Protein 5ZEY (pdb70)

Organism: Mycolicibacterium smegmatis (strain ATCC 700084 / mc(2)155) (NCBI:txid246196)

Structure (mmCIF, N/CA/C/O backbone):
data_5ZEY
#
_entry.id   5ZEY
#
loop_
_entity.id
_entity.type
_entity.pdbx_description
1 polymer tmRNA
2 polymer A-tRNAfMet
3 polymer 'SsrA-binding protein'
#
loop_
_atom_site.group_PDB
_atom_site.id
_atom_site.type_symbol
_atom_site.label_atom_id
_atom_site.label_alt_id
_atom_site.label_comp_id
_atom_site.label_asym_id
_atom_site.label_entity_id
_atom_site.label_seq_id
_atom_site.pdbx_PDB_ins_code
_atom_site.Cartn_x
_atom_site.Cartn_y
_atom_site.Cartn_z
_atom_site.occupancy
_atom_site.B_iso_or_equiv
_atom_site.auth_seq_id
_atom_site.auth_comp_id
_atom_site.auth_asym_id
_atom_site.auth_atom_id
_atom_site.pdbx_PDB_model_num
ATOM 9533 N N . MET C 3 1 ? 169.410 183.418 226.893 1.00 16.15 1 MET C N 1
ATOM 9534 C CA . MET C 3 1 ? 168.372 183.349 225.872 1.00 16.15 1 MET C CA 1
ATOM 9535 C C . MET C 3 1 ? 168.912 183.771 224.511 1.00 16.15 1 MET C C 1
ATOM 9536 O O . MET C 3 1 ? 168.780 184.927 224.113 1.00 16.15 1 MET C O 1
ATOM 9541 N N . THR C 3 2 ? 169.519 182.824 223.796 1.00 14.34 2 THR C N 1
ATOM 9542 C CA . THR C 3 2 ? 170.097 183.108 222.476 1.00 14.34 2 THR C CA 1
ATOM 9543 C C . THR C 3 2 ? 169.045 182.919 221.386 1.00 14.34 2 THR C C 1
ATOM 9544 O O . THR C 3 2 ? 168.596 183.889 220.767 1.00 14.34 2 THR C O 1
ATOM 9548 N N . LYS C 3 3 ? 168.647 181.670 221.143 1.00 12.72 3 LYS C N 1
ATOM 9549 C CA . LYS C 3 3 ? 167.644 181.375 220.116 1.00 12.72 3 LYS C CA 1
ATOM 9550 C C . LYS C 3 3 ? 166.988 180.041 220.491 1.00 12.72 3 LYS C C 1
ATOM 9551 O O . LYS C 3 3 ? 167.421 178.981 220.037 1.00 12.72 3 LYS C O 1
ATOM 9557 N N . LYS C 3 4 ? 165.948 180.121 221.325 1.00 11.07 4 LYS C N 1
ATOM 9558 C CA . LYS C 3 4 ? 165.198 178.959 221.793 1.00 11.07 4 LYS C CA 1
ATOM 9559 C C . LYS C 3 4 ? 166.114 177.961 222.493 1.00 11.07 4 LYS C C 1
ATOM 9560 O O . LYS C 3 4 ? 166.669 177.061 221.852 1.00 11.07 4 LYS C O 1
ATOM 9566 N N . SER C 3 5 ? 166.272 178.119 223.809 1.00 9.30 5 SER C N 1
ATOM 9567 C CA . SER C 3 5 ? 167.119 177.257 224.628 1.00 9.30 5 SER C CA 1
ATOM 9568 C C . SER C 3 5 ? 168.540 177.194 224.081 1.00 9.30 5 SER C C 1
ATOM 9569 O O . SER C 3 5 ? 169.388 178.017 224.441 1.00 9.30 5 SER C O 1
ATOM 9572 N N . ALA C 3 6 ? 168.809 176.219 223.210 1.00 8.09 6 ALA C N 1
ATOM 9573 C CA . ALA C 3 6 ? 170.136 176.064 222.610 1.00 8.09 6 ALA C CA 1
ATOM 9574 C C . ALA C 3 6 ? 169.947 175.410 221.240 1.00 8.09 6 ALA C C 1
ATOM 9575 O O . ALA C 3 6 ? 169.900 174.183 221.126 1.00 8.09 6 ALA C O 1
ATOM 9577 N N . SER C 3 7 ? 169.841 176.246 220.208 1.00 6.17 7 SER C N 1
ATOM 9578 C CA . SER C 3 7 ? 169.657 175.760 218.843 1.00 6.17 7 SER C CA 1
ATOM 9579 C C . SER C 3 7 ? 170.495 176.487 217.800 1.00 6.17 7 SER C C 1
ATOM 9580 O O . SER C 3 7 ? 170.956 175.837 216.855 1.00 6.17 7 SER C O 1
ATOM 9583 N N . SER C 3 8 ? 170.715 177.794 217.923 1.00 5.71 8 SER C N 1
ATOM 9584 C CA . SER C 3 8 ? 171.515 178.537 216.961 1.00 5.71 8 SER C CA 1
ATOM 9585 C C . SER C 3 8 ? 172.267 179.638 217.699 1.00 5.71 8 SER C C 1
ATOM 9586 O O . SER C 3 8 ? 172.148 179.791 218.918 1.00 5.71 8 SER C O 1
ATOM 9589 N N . ASN C 3 9 ? 173.051 180.407 216.946 1.00 5.40 9 ASN C N 1
ATOM 9590 C CA . ASN C 3 9 ? 173.844 181.508 217.485 1.00 5.40 9 ASN C CA 1
ATOM 9591 C C . ASN C 3 9 ? 173.306 182.811 216.910 1.00 5.40 9 ASN C C 1
ATOM 9592 O O . ASN C 3 9 ? 173.365 183.030 215.695 1.00 5.40 9 ASN C O 1
ATOM 9597 N N . ASN C 3 10 ? 172.781 183.675 217.782 1.00 5.04 10 ASN C N 1
ATOM 9598 C CA . ASN C 3 10 ? 172.221 184.954 217.345 1.00 5.04 10 ASN C CA 1
ATOM 9599 C C . ASN C 3 10 ? 172.264 185.904 218.542 1.00 5.04 10 ASN C C 1
ATOM 9600 O O . ASN C 3 10 ? 171.371 185.870 219.392 1.00 5.04 10 ASN C O 1
ATOM 9605 N N . LYS C 3 11 ? 173.299 186.742 218.593 1.00 4.36 11 LYS C N 1
ATOM 9606 C CA . LYS C 3 11 ? 173.465 187.685 219.691 1.00 4.36 11 LYS C CA 1
ATOM 9607 C C . LYS C 3 11 ? 174.291 188.886 219.244 1.00 4.36 11 LYS C C 1
ATOM 9608 O O . LYS C 3 11 ? 174.279 189.937 219.894 1.00 4.36 11 LYS C O 1
ATOM 9614 N N . VAL C 3 12 ? 175.005 188.740 218.129 1.00 4.04 12 VAL C N 1
ATOM 9615 C CA . VAL C 3 12 ? 175.845 189.806 217.593 1.00 4.04 12 VAL C CA 1
ATOM 9616 C C . VAL C 3 12 ? 174.951 190.928 217.076 1.00 4.04 12 VAL C C 1
ATOM 9617 O O . VAL C 3 12 ? 173.746 190.731 216.884 1.00 4.04 12 VAL C O 1
ATOM 9621 N N . VAL C 3 13 ? 175.540 192.108 216.862 1.00 3.16 13 VAL C N 1
ATOM 9622 C CA . VAL C 3 13 ? 174.852 193.307 216.383 1.00 3.16 13 VAL C CA 1
ATOM 9623 C C . VAL C 3 13 ? 173.870 193.800 217.438 1.00 3.16 13 VAL C C 1
ATOM 9624 O O . VAL C 3 13 ? 172.868 193.139 217.735 1.00 3.16 13 VAL C O 1
ATOM 9628 N N . ALA C 3 14 ? 174.147 194.973 218.003 1.00 3.51 14 ALA C N 1
ATOM 9629 C CA . ALA C 3 14 ? 173.313 195.521 219.060 1.00 3.51 14 ALA C CA 1
ATOM 9630 C C . ALA C 3 14 ? 171.973 195.998 218.501 1.00 3.51 14 ALA C C 1
ATOM 9631 O O . ALA C 3 14 ? 171.727 195.992 217.291 1.00 3.51 14 ALA C O 1
ATOM 9633 N N . THR C 3 15 ? 171.099 196.421 219.411 1.00 3.67 15 THR C N 1
ATOM 9634 C CA . THR C 3 15 ? 169.756 196.876 219.077 1.00 3.67 15 THR C CA 1
ATOM 9635 C C . THR C 3 15 ? 169.704 198.396 219.126 1.00 3.67 15 THR C C 1
ATOM 9636 O O . THR C 3 15 ? 170.201 199.008 220.078 1.00 3.67 15 THR C O 1
ATOM 9640 N N . ASN C 3 16 ? 169.106 199.000 218.100 1.00 3.59 16 ASN C N 1
ATOM 9641 C CA . ASN C 3 16 ? 168.950 200.448 218.066 1.00 3.59 16 ASN C CA 1
ATOM 9642 C C . ASN C 3 16 ? 167.983 200.894 219.154 1.00 3.59 16 ASN C C 1
ATOM 9643 O O . ASN C 3 16 ? 166.827 200.460 219.188 1.00 3.59 16 ASN C O 1
ATOM 9648 N N . ARG C 3 17 ? 168.458 201.764 220.045 1.00 3.98 17 ARG C N 1
ATOM 9649 C CA . ARG C 3 17 ? 167.654 202.236 221.165 1.00 3.98 17 ARG C CA 1
ATOM 9650 C C . ARG C 3 17 ? 166.690 203.352 220.783 1.00 3.98 17 ARG C C 1
ATOM 9651 O O . ARG C 3 17 ? 166.006 203.881 221.666 1.00 3.98 17 ARG C O 1
ATOM 9659 N N . LYS C 3 18 ? 166.614 203.722 219.503 1.00 3.59 18 LYS C N 1
ATOM 9660 C CA . LYS C 3 18 ? 165.710 204.796 219.104 1.00 3.59 18 LYS C CA 1
ATOM 9661 C C . LYS C 3 18 ? 164.254 204.350 219.139 1.00 3.59 18 LYS C C 1
ATOM 9662 O O . LYS C 3 18 ? 163.367 205.159 219.435 1.00 3.59 18 LYS C O 1
ATOM 9668 N N . ALA C 3 19 ? 163.987 203.075 218.850 1.00 3.21 19 ALA C N 1
ATOM 9669 C CA . ALA C 3 19 ? 162.615 202.583 218.856 1.00 3.21 19 ALA C CA 1
ATOM 9670 C C . ALA C 3 19 ? 162.079 202.385 220.269 1.00 3.21 19 ALA C C 1
ATOM 9671 O O . ALA C 3 19 ? 160.870 202.520 220.491 1.00 3.21 19 ALA C O 1
ATOM 9673 N N . ARG C 3 20 ? 162.947 202.067 221.226 1.00 3.69 20 ARG C N 1
ATOM 9674 C CA . ARG C 3 20 ? 162.534 201.841 222.606 1.00 3.69 20 ARG C CA 1
ATOM 9675 C C . ARG C 3 20 ? 162.478 203.123 223.427 1.00 3.69 20 ARG C C 1
ATOM 9676 O O . ARG C 3 20 ? 162.272 203.052 224.644 1.00 3.69 20 ARG C O 1
ATOM 9684 N N . HIS C 3 21 ? 162.653 204.284 222.800 1.00 4.29 21 HIS C N 1
ATOM 9685 C CA . HIS C 3 21 ? 162.618 205.559 223.501 1.00 4.29 21 HIS C CA 1
ATOM 9686 C C . HIS C 3 21 ? 161.493 206.478 223.053 1.00 4.29 21 HIS C C 1
ATOM 9687 O O . HIS C 3 21 ? 160.988 207.250 223.871 1.00 4.29 21 HIS C O 1
ATOM 9694 N N . ASN C 3 22 ? 161.110 206.396 221.783 1.00 4.04 22 ASN C N 1
ATOM 9695 C CA . ASN C 3 22 ? 160.041 207.232 221.250 1.00 4.04 22 ASN C CA 1
ATOM 9696 C C . ASN C 3 22 ? 158.756 206.444 221.019 1.00 4.04 22 ASN C C 1
ATOM 9697 O O . ASN C 3 22 ? 157.741 207.001 220.601 1.00 4.04 22 ASN C O 1
ATOM 9702 N N . TYR C 3 23 ? 158.807 205.144 221.295 1.00 3.63 23 TYR C N 1
ATOM 9703 C CA . TYR C 3 23 ? 157.649 204.277 221.118 1.00 3.63 23 TYR C CA 1
ATOM 9704 C C . TYR C 3 23 ? 157.350 203.491 222.390 1.00 3.63 23 TYR C C 1
ATOM 9705 O O . TYR C 3 23 ? 158.021 203.661 223.408 1.00 3.63 23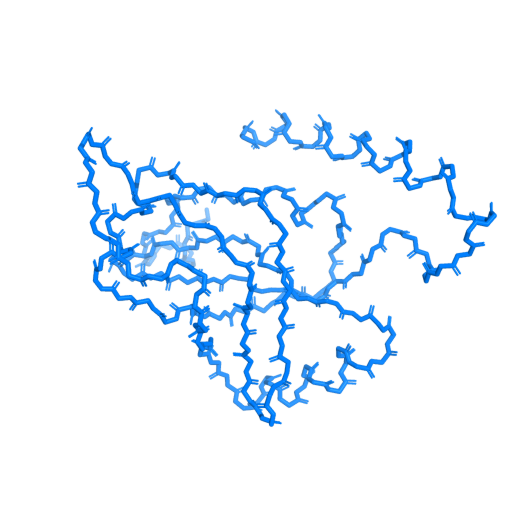 TYR C O 1
ATOM 9714 N N . THR C 3 24 ? 156.340 202.630 222.325 1.00 3.57 24 THR C N 1
ATOM 9715 C CA . THR C 3 24 ? 155.950 201.817 223.470 1.00 3.57 24 THR C CA 1
ATOM 9716 C C . THR C 3 24 ? 155.913 200.336 223.108 1.00 3.57 24 THR C C 1
ATOM 9717 O O . THR C 3 24 ? 156.211 199.956 221.976 1.00 3.57 24 THR C O 1
ATOM 9721 N N . ILE C 3 25 ? 155.543 199.504 224.077 1.00 3.08 25 ILE C N 1
ATOM 9722 C CA . ILE C 3 25 ? 155.465 198.064 223.862 1.00 3.08 25 ILE C CA 1
ATOM 9723 C C . ILE C 3 25 ? 154.021 197.613 223.670 1.00 3.08 25 ILE C C 1
ATOM 9724 O O . ILE C 3 25 ? 153.204 197.712 224.585 1.00 3.08 25 ILE C O 1
ATOM 9729 N N . LEU C 3 26 ? 153.715 197.117 222.476 1.00 3.07 26 LEU C N 1
ATOM 9730 C CA . LEU C 3 26 ? 152.371 196.650 222.163 1.00 3.07 26 LEU C CA 1
ATOM 9731 C C . LEU C 3 26 ? 152.421 195.461 221.214 1.00 3.07 26 LEU C C 1
ATOM 9732 O O . LEU C 3 26 ? 152.132 194.327 221.611 1.00 3.07 26 LEU C O 1
ATOM 9737 N N . ASP C 3 27 ? 152.785 195.709 219.960 1.00 2.87 27 ASP C N 1
ATOM 9738 C CA . ASP C 3 27 ? 152.879 194.674 218.943 1.00 2.87 27 ASP C CA 1
ATOM 9739 C C . ASP C 3 27 ? 154.336 194.473 218.548 1.00 2.87 27 ASP C C 1
ATOM 9740 O O . ASP C 3 27 ? 155.129 195.420 218.562 1.00 2.87 27 ASP C O 1
ATOM 9745 N N . THR C 3 28 ? 154.683 193.236 218.201 1.00 2.75 28 THR C N 1
ATOM 9746 C CA . THR C 3 28 ? 156.050 192.902 217.812 1.00 2.75 28 THR C CA 1
ATOM 9747 C C . THR C 3 28 ? 156.004 191.771 216.798 1.00 2.75 28 THR C C 1
ATOM 9748 O O . THR C 3 28 ? 155.549 190.669 217.120 1.00 2.75 28 THR C O 1
ATOM 9752 N N . TYR C 3 29 ? 156.473 192.041 215.586 1.00 2.92 29 TYR C N 1
ATOM 9753 C CA . TYR C 3 29 ? 156.512 191.067 214.504 1.00 2.92 29 TYR C CA 1
ATOM 9754 C C . TYR C 3 29 ? 157.960 190.815 214.090 1.00 2.92 29 TYR C C 1
ATOM 9755 O O . TYR C 3 29 ? 158.895 191.441 214.595 1.00 2.92 29 TYR C O 1
ATOM 9764 N N . GLU C 3 30 ? 158.137 189.882 213.157 1.00 2.96 30 GLU C N 1
ATOM 9765 C CA . GLU C 3 30 ? 159.448 189.533 212.634 1.00 2.96 30 GLU C CA 1
ATOM 9766 C C . GLU C 3 30 ? 159.412 189.564 211.114 1.00 2.96 30 GLU C C 1
ATOM 9767 O O . GLU C 3 30 ? 158.435 189.141 210.491 1.00 2.96 30 GLU C O 1
ATOM 9773 N N . ALA C 3 31 ? 160.491 190.069 210.522 1.00 2.82 31 ALA C N 1
ATOM 9774 C CA . ALA C 3 31 ? 160.597 190.187 209.074 1.00 2.82 31 ALA C CA 1
ATOM 9775 C C . ALA C 3 31 ? 162.043 189.921 208.671 1.00 2.82 31 ALA C C 1
ATOM 9776 O O . ALA C 3 31 ? 162.832 189.372 209.446 1.00 2.82 31 ALA C O 1
ATOM 9778 N N . GLY C 3 32 ? 162.391 190.313 207.448 1.00 2.75 32 GLY C N 1
ATOM 9779 C CA . GLY C 3 32 ? 163.737 190.125 206.942 1.00 2.75 32 GLY C CA 1
ATOM 9780 C C . GLY C 3 32 ? 164.051 190.999 205.745 1.00 2.75 32 GLY C C 1
ATOM 9781 O O . GLY C 3 32 ? 163.492 190.803 204.662 1.00 2.75 32 GLY C O 1
ATOM 9782 N N . ILE C 3 33 ? 164.948 191.968 205.928 1.00 2.34 33 ILE C N 1
ATOM 9783 C CA . ILE C 3 33 ? 165.301 192.881 204.848 1.00 2.34 33 ILE C CA 1
ATOM 9784 C C . ILE C 3 33 ? 166.133 192.142 203.809 1.00 2.34 33 ILE C C 1
ATOM 9785 O O . ILE C 3 33 ? 167.180 191.562 204.125 1.00 2.34 33 ILE C O 1
ATOM 9790 N N . VAL C 3 34 ? 165.670 192.163 202.562 1.00 2.69 34 VAL C N 1
ATOM 9791 C CA . VAL C 3 34 ? 166.399 191.535 201.463 1.00 2.69 34 VAL C CA 1
ATOM 9792 C C . VAL C 3 34 ? 167.595 192.420 201.121 1.00 2.69 34 VAL C C 1
ATOM 9793 O O . VAL C 3 34 ? 167.430 193.540 200.632 1.00 2.69 34 VAL C O 1
ATOM 9797 N N . LEU C 3 35 ? 168.799 191.920 201.379 1.00 2.51 35 LEU C N 1
ATOM 9798 C CA . LEU C 3 35 ? 170.032 192.653 201.138 1.00 2.51 35 LEU C CA 1
ATOM 9799 C C . LEU C 3 35 ? 170.908 191.887 200.155 1.00 2.51 35 LEU C C 1
ATOM 9800 O O . LEU C 3 35 ? 170.632 190.738 199.801 1.00 2.51 35 LEU C O 1
ATOM 9805 N N . MET C 3 36 ? 171.976 192.545 199.713 1.00 2.87 36 MET C N 1
ATOM 9806 C CA . MET C 3 36 ? 172.930 191.967 198.782 1.00 2.87 36 MET C CA 1
ATOM 9807 C C . MET C 3 36 ? 174.165 191.482 199.538 1.00 2.87 36 MET C C 1
ATOM 9808 O O . MET C 3 36 ? 174.255 191.572 200.765 1.00 2.87 36 MET C O 1
ATOM 9813 N N . GLY C 3 37 ? 175.136 190.959 198.786 1.00 3.07 37 GLY C N 1
ATOM 9814 C CA . GLY C 3 37 ? 176.357 190.458 199.392 1.00 3.07 37 GLY C CA 1
ATOM 9815 C C . GLY C 3 37 ? 177.274 191.538 199.924 1.00 3.07 37 GLY C C 1
ATOM 9816 O O . GLY C 3 37 ? 178.106 191.257 200.794 1.00 3.07 37 GLY C O 1
ATOM 9817 N N . THR C 3 38 ? 177.143 192.768 199.424 1.00 2.88 38 THR C N 1
ATOM 9818 C CA . THR C 3 38 ? 178.000 193.852 199.892 1.00 2.88 38 THR C CA 1
ATOM 9819 C C . THR C 3 38 ? 177.581 194.340 201.273 1.00 2.88 38 THR C C 1
ATOM 9820 O O . THR C 3 38 ? 178.436 194.630 202.118 1.00 2.88 38 THR C O 1
ATOM 9824 N N . GLU C 3 39 ? 176.275 194.427 201.526 1.00 2.67 39 GLU C N 1
ATOM 9825 C CA . GLU C 3 39 ? 175.777 194.920 202.804 1.00 2.67 39 GLU C CA 1
ATOM 9826 C C . GLU C 3 39 ? 175.941 193.918 203.939 1.00 2.67 39 GLU C C 1
ATOM 9827 O O . GLU C 3 39 ? 175.654 194.263 205.091 1.00 2.67 39 GLU C O 1
ATOM 9833 N N . VAL C 3 40 ? 176.387 192.694 203.649 1.00 2.74 40 VAL C N 1
ATOM 9834 C CA . VAL C 3 40 ? 176.582 191.705 204.705 1.00 2.74 40 VAL C CA 1
ATOM 9835 C C . VAL C 3 40 ? 177.814 192.049 205.533 1.00 2.74 40 VAL C C 1
ATOM 9836 O O . VAL C 3 40 ? 177.776 192.038 206.770 1.00 2.74 40 VAL C O 1
ATOM 9840 N N . LYS C 3 41 ? 178.922 192.364 204.864 1.00 3.04 41 LYS C N 1
ATOM 9841 C CA . LYS C 3 41 ? 180.170 192.680 205.546 1.00 3.04 41 LYS C CA 1
ATOM 9842 C C . LYS C 3 41 ? 180.194 194.085 206.133 1.00 3.04 41 LYS C C 1
ATOM 9843 O O . LYS C 3 41 ? 181.159 194.431 206.824 1.00 3.04 41 LYS C O 1
ATOM 9849 N N . SER C 3 42 ? 179.172 194.898 205.879 1.00 3.03 42 SER C N 1
ATOM 9850 C CA . SER C 3 42 ? 179.115 196.258 206.396 1.00 3.03 42 SER C CA 1
ATOM 9851 C C . SER C 3 42 ? 178.366 196.362 207.719 1.00 3.03 42 SER C C 1
ATOM 9852 O O . SER C 3 42 ? 178.227 197.470 208.248 1.00 3.03 42 SER C O 1
ATOM 9855 N N . LEU C 3 43 ? 177.882 195.244 208.263 1.00 2.91 43 LEU C N 1
ATOM 9856 C CA . LEU C 3 43 ? 177.159 195.253 209.525 1.00 2.91 43 LEU C CA 1
ATOM 9857 C C . LEU C 3 43 ? 177.696 194.250 210.537 1.00 2.91 43 LEU C C 1
ATOM 9858 O O . LEU C 3 43 ? 177.059 194.046 211.576 1.00 2.91 43 LEU C O 1
ATOM 9863 N N . ARG C 3 44 ? 178.841 193.620 210.270 1.00 3.24 44 ARG C N 1
ATOM 9864 C CA . ARG C 3 44 ? 179.403 192.657 211.206 1.00 3.24 44 ARG C CA 1
ATOM 9865 C C . ARG C 3 44 ? 180.267 193.310 212.276 1.00 3.24 44 ARG C C 1
ATOM 9866 O O . ARG C 3 44 ? 180.461 192.717 213.342 1.00 3.24 44 ARG C O 1
ATOM 9874 N N . GLU C 3 45 ? 180.787 194.508 212.018 1.00 3.65 45 GLU C N 1
ATOM 9875 C CA . GLU C 3 45 ? 181.630 195.217 212.969 1.00 3.65 45 GLU C CA 1
ATOM 9876 C C . GLU C 3 45 ? 180.838 196.141 213.886 1.00 3.65 45 GLU C C 1
ATOM 9877 O O . GLU C 3 45 ? 181.441 196.909 214.643 1.00 3.65 45 GLU C O 1
ATOM 9883 N N . GLY C 3 46 ? 179.510 196.086 213.836 1.00 3.56 46 GLY C N 1
ATOM 9884 C CA . GLY C 3 46 ? 178.687 196.934 214.677 1.00 3.56 46 GLY C CA 1
ATOM 9885 C C . GLY C 3 46 ? 178.649 198.376 214.216 1.00 3.56 46 GLY C C 1
ATOM 9886 O O . GLY C 3 46 ? 178.897 199.294 215.004 1.00 3.56 46 GLY C O 1
ATOM 9887 N N . GLN C 3 47 ? 178.338 198.588 212.943 1.00 3.33 47 GLN C N 1
ATOM 9888 C CA . GLN C 3 47 ? 178.263 199.921 212.349 1.00 3.33 47 GLN C CA 1
ATOM 9889 C C . GLN C 3 47 ? 176.823 200.176 211.909 1.00 3.33 47 GLN C C 1
ATOM 9890 O O . GLN C 3 47 ? 176.491 200.061 210.726 1.00 3.33 47 GLN C O 1
ATOM 9896 N N . ALA C 3 48 ? 175.970 200.524 212.868 1.00 3.12 48 ALA C N 1
ATOM 9897 C CA . ALA C 3 48 ? 174.565 200.791 212.597 1.00 3.12 48 ALA C CA 1
ATOM 9898 C C . ALA C 3 48 ? 174.369 202.297 212.403 1.00 3.12 48 ALA C C 1
ATOM 9899 O O . ALA C 3 48 ? 175.331 203.037 212.183 1.00 3.12 48 ALA C O 1
ATOM 9901 N N . SER C 3 49 ? 173.126 202.765 212.481 1.00 3.23 49 SER C N 1
ATOM 9902 C CA . SER C 3 49 ? 172.826 204.178 212.305 1.00 3.23 49 SER C CA 1
ATOM 9903 C C . SER C 3 49 ? 171.597 204.534 213.127 1.00 3.23 49 SER C C 1
ATOM 9904 O O . SER C 3 49 ? 170.725 203.693 213.363 1.00 3.23 49 SER C O 1
ATOM 9907 N N . LEU C 3 50 ? 171.538 205.791 213.562 1.00 3.67 50 LEU C N 1
ATOM 9908 C CA . LEU C 3 50 ? 170.412 206.271 214.353 1.00 3.67 50 LEU C CA 1
ATOM 9909 C C . LEU C 3 50 ? 169.672 207.381 213.617 1.00 3.67 50 LEU C C 1
ATOM 9910 O O . LEU C 3 50 ? 169.546 208.498 214.129 1.00 3.67 50 LEU C O 1
ATOM 9915 N N . ALA C 3 51 ? 169.184 207.085 212.418 1.00 3.23 51 ALA C N 1
ATOM 9916 C CA . ALA C 3 51 ? 168.448 208.033 211.596 1.00 3.23 51 ALA C CA 1
ATOM 9917 C C . ALA C 3 51 ? 166.967 207.668 211.584 1.00 3.23 51 ALA C C 1
ATOM 9918 O O . ALA C 3 51 ? 166.552 206.626 212.099 1.00 3.23 51 ALA C O 1
ATOM 9920 N N . ASP C 3 52 ? 166.165 208.544 210.983 1.00 2.97 52 ASP C N 1
ATOM 9921 C CA . ASP C 3 52 ? 164.731 208.308 210.892 1.00 2.97 52 ASP C CA 1
ATOM 9922 C C . ASP C 3 52 ? 164.425 207.231 209.857 1.00 2.97 52 ASP C C 1
ATOM 9923 O O . ASP C 3 52 ? 165.197 206.995 208.923 1.00 2.97 52 ASP C O 1
ATOM 9928 N N . ALA C 3 53 ? 163.280 206.575 210.031 1.00 2.59 53 ALA C N 1
ATOM 9929 C CA . ALA C 3 53 ? 162.854 205.525 209.118 1.00 2.59 53 ALA C CA 1
ATOM 9930 C C . ALA C 3 53 ? 161.338 205.407 209.158 1.00 2.59 53 ALA C C 1
ATOM 9931 O O . ALA C 3 53 ? 160.725 205.553 210.219 1.00 2.59 53 ALA C O 1
ATOM 9933 N N . PHE C 3 54 ? 160.743 205.139 207.997 1.00 2.44 54 PHE C N 1
ATOM 9934 C CA . PHE C 3 54 ? 159.300 204.989 207.883 1.00 2.44 54 PHE C CA 1
ATOM 9935 C C . PHE C 3 54 ? 158.988 204.013 206.759 1.00 2.44 54 PHE C C 1
ATOM 9936 O O . PHE C 3 54 ? 159.687 203.970 205.743 1.00 2.44 54 PHE C O 1
ATOM 9944 N N . ALA C 3 55 ? 157.928 203.235 206.950 1.00 2.36 55 ALA C N 1
ATOM 9945 C CA . ALA C 3 55 ? 157.502 202.252 205.967 1.00 2.36 55 ALA C CA 1
ATOM 9946 C C . ALA C 3 55 ? 156.614 202.896 204.908 1.00 2.36 55 ALA C C 1
ATOM 9947 O O . ALA C 3 55 ? 156.141 204.025 205.056 1.00 2.36 55 ALA C O 1
ATOM 9949 N N . THR C 3 56 ? 156.388 202.161 203.824 1.00 2.63 56 THR C N 1
ATOM 9950 C CA . THR C 3 56 ? 155.558 202.647 202.728 1.00 2.63 56 THR C CA 1
ATOM 9951 C C . THR C 3 56 ? 154.705 201.526 202.144 1.00 2.63 56 THR C C 1
ATOM 9952 O O . THR C 3 56 ? 155.202 200.674 201.407 1.00 2.63 56 THR C O 1
ATOM 9956 N N . VAL C 3 57 ? 153.418 201.533 202.477 1.00 2.59 57 VAL C N 1
ATOM 9957 C CA . VAL C 3 57 ? 152.494 200.518 201.986 1.00 2.59 57 VAL C CA 1
ATOM 9958 C C . VAL C 3 57 ? 152.277 200.650 200.482 1.00 2.59 57 VAL C C 1
ATOM 9959 O O . VAL C 3 57 ? 151.806 201.681 200.002 1.00 2.59 57 VAL C O 1
ATOM 9963 N N . ASP C 3 58 ? 152.625 199.601 199.745 1.00 3.31 58 ASP C N 1
ATOM 9964 C CA . ASP C 3 58 ? 152.469 199.598 198.295 1.00 3.31 58 ASP C CA 1
ATOM 9965 C C . ASP C 3 58 ? 151.695 198.371 197.826 1.00 3.31 58 ASP C C 1
ATOM 9966 O O . ASP C 3 58 ? 152.231 197.263 197.791 1.00 3.31 58 ASP C O 1
ATOM 9971 N N . ASP C 3 59 ? 150.432 198.576 197.466 1.00 3.94 59 ASP C N 1
ATOM 9972 C CA . ASP C 3 59 ? 149.583 197.487 196.998 1.00 3.94 59 ASP C CA 1
ATOM 9973 C C . ASP C 3 59 ? 149.364 196.448 198.093 1.00 3.94 59 ASP C C 1
ATOM 9974 O O . ASP C 3 59 ? 148.384 196.512 198.835 1.00 3.94 59 ASP C O 1
ATOM 9979 N N . GLY C 3 60 ? 150.284 195.494 198.188 1.00 3.87 60 GLY C N 1
ATOM 9980 C CA . GLY C 3 60 ? 150.194 194.445 199.187 1.00 3.87 60 GLY C CA 1
ATOM 9981 C C . GLY C 3 60 ? 151.528 194.156 199.846 1.00 3.87 60 GLY C C 1
ATOM 9982 O O . GLY C 3 60 ? 151.607 193.374 200.794 1.00 3.87 60 GLY C O 1
ATOM 9983 N N . GLU C 3 61 ? 152.582 194.789 199.340 1.00 3.01 61 GLU C N 1
ATOM 9984 C CA . GLU C 3 61 ? 153.922 194.599 199.881 1.00 3.01 61 GLU C CA 1
ATOM 9985 C C . GLU C 3 61 ? 154.350 195.794 200.726 1.00 3.01 61 GLU C C 1
ATOM 9986 O O . GLU C 3 61 ? 153.770 196.875 200.628 1.00 3.01 61 GLU C O 1
ATOM 9992 N N . ILE C 3 62 ? 155.369 195.591 201.555 1.00 2.40 62 ILE C N 1
ATOM 9993 C CA . ILE C 3 62 ? 155.877 196.651 202.419 1.00 2.40 62 ILE C CA 1
ATOM 9994 C C . ILE C 3 62 ? 157.269 197.095 201.984 1.00 2.40 62 ILE C C 1
ATOM 9995 O O . ILE C 3 62 ? 158.124 196.269 201.666 1.00 2.40 62 ILE C O 1
ATOM 10000 N N . TRP C 3 63 ? 157.490 198.406 201.974 1.00 2.20 63 TRP C N 1
ATOM 10001 C CA . TRP C 3 63 ? 158.779 198.962 201.579 1.00 2.20 63 TRP C CA 1
ATOM 10002 C C . TRP C 3 63 ? 159.293 199.954 202.617 1.00 2.20 63 TRP C C 1
ATOM 10003 O O . TRP C 3 63 ? 158.864 201.107 202.653 1.00 2.20 63 TRP C O 1
ATOM 10014 N N . LEU C 3 64 ? 160.215 199.498 203.458 1.00 1.98 64 LEU C N 1
ATOM 10015 C CA . LEU C 3 64 ? 160.791 200.346 204.500 1.00 1.98 64 LEU C CA 1
ATOM 10016 C C . LEU C 3 64 ? 161.853 201.240 203.875 1.00 1.98 64 LEU C C 1
ATOM 10017 O O . LEU C 3 64 ? 162.969 200.799 203.593 1.00 1.98 64 LEU C O 1
ATOM 10022 N N . ARG C 3 65 ? 161.510 202.506 203.658 1.00 2.10 65 ARG C N 1
ATOM 10023 C CA . ARG C 3 65 ? 162.426 203.458 203.057 1.00 2.10 65 ARG C CA 1
ATOM 10024 C C . ARG C 3 65 ? 163.135 204.266 204.142 1.00 2.10 65 ARG C C 1
ATOM 10025 O O . ARG C 3 65 ? 162.930 204.062 205.342 1.00 2.10 65 ARG C O 1
ATOM 10033 N N . ASN C 3 66 ? 163.988 205.196 203.705 1.00 2.71 66 ASN C N 1
ATOM 10034 C CA . ASN C 3 66 ? 164.755 206.068 204.590 1.00 2.71 66 ASN C CA 1
ATOM 10035 C C . ASN C 3 66 ? 165.596 205.262 205.573 1.00 2.71 66 ASN C C 1
ATOM 10036 O O . ASN C 3 66 ? 165.206 205.086 206.731 1.00 2.71 66 ASN C O 1
ATOM 10041 N N . VAL C 3 67 ? 166.747 204.772 205.122 1.00 2.60 67 VAL C N 1
ATOM 10042 C CA . VAL C 3 67 ? 167.668 204.018 205.965 1.00 2.60 67 VAL C CA 1
ATOM 10043 C C . VAL C 3 67 ? 169.087 204.455 205.627 1.00 2.60 67 VAL C C 1
ATOM 10044 O O . VAL C 3 67 ? 169.382 204.811 204.481 1.00 2.60 67 VAL C O 1
ATOM 10048 N N . HIS C 3 68 ? 169.960 204.446 206.631 1.00 2.50 68 HIS C N 1
ATOM 10049 C CA . HIS C 3 68 ? 171.353 204.841 206.474 1.00 2.50 68 HIS C CA 1
ATOM 10050 C C . HIS C 3 68 ? 172.252 203.656 206.791 1.00 2.50 68 HIS C C 1
ATOM 10051 O O . HIS C 3 68 ? 172.098 203.018 207.838 1.00 2.50 68 HIS C O 1
ATOM 10058 N N . ILE C 3 69 ? 173.187 203.367 205.889 1.00 3.04 69 ILE C N 1
ATOM 10059 C CA . ILE C 3 69 ? 174.135 202.272 206.047 1.00 3.04 69 ILE C CA 1
ATOM 10060 C C . ILE C 3 69 ? 175.545 202.838 205.955 1.00 3.04 69 ILE C C 1
ATOM 10061 O O . ILE C 3 69 ? 175.831 203.677 205.093 1.00 3.04 69 ILE C O 1
ATOM 10066 N N . ALA C 3 70 ? 176.422 202.380 206.849 1.00 3.07 70 ALA C N 1
ATOM 10067 C CA . ALA C 3 70 ? 177.798 202.862 206.900 1.00 3.07 70 ALA C CA 1
ATOM 10068 C C . ALA C 3 70 ? 178.555 202.560 205.612 1.00 3.07 70 ALA C C 1
ATOM 10069 O O . ALA C 3 70 ? 178.749 203.452 204.781 1.00 3.07 70 ALA C O 1
ATOM 10071 N N . GLU C 3 71 ? 178.989 201.308 205.446 1.00 3.11 71 GLU C N 1
ATOM 10072 C CA . GLU C 3 71 ? 179.779 200.882 204.289 1.00 3.11 71 GLU C CA 1
ATOM 10073 C C . GLU C 3 71 ? 181.037 201.738 204.135 1.00 3.11 71 GLU C C 1
ATOM 10074 O O . GLU C 3 71 ? 181.184 202.505 203.182 1.00 3.11 71 GLU C O 1
ATOM 10080 N N . TYR C 3 72 ? 181.955 201.597 205.091 1.00 3.62 72 TYR C N 1
ATOM 10081 C CA . TYR C 3 72 ? 183.197 202.359 205.095 1.00 3.62 72 TYR C CA 1
ATOM 10082 C C . TYR C 3 72 ? 184.226 201.647 205.957 1.00 3.62 72 TYR C C 1
ATOM 10083 O O . TYR C 3 72 ? 184.005 201.448 207.155 1.00 3.62 72 TYR C O 1
ATOM 10092 N N . HIS C 3 73 ? 185.353 201.268 205.347 1.00 4.86 73 HIS C N 1
ATOM 10093 C CA . HIS C 3 73 ? 186.429 200.606 206.067 1.00 4.86 73 HIS C CA 1
ATOM 10094 C C . HIS C 3 73 ? 187.606 201.563 206.124 1.00 4.86 73 HIS C C 1
ATOM 10095 O O . HIS C 3 73 ? 187.651 202.439 206.999 1.00 4.86 73 HIS C O 1
ATOM 10102 N N . HIS C 3 74 ? 188.572 201.449 205.215 1.00 4.63 74 HIS C N 1
ATOM 10103 C CA . HIS C 3 74 ? 189.749 202.311 205.205 1.00 4.63 74 HIS C CA 1
ATOM 10104 C C . HIS C 3 74 ? 189.771 203.288 204.041 1.00 4.63 74 HIS C C 1
ATOM 10105 O O . HIS C 3 74 ? 190.072 204.468 204.240 1.00 4.63 74 HIS C O 1
ATOM 10112 N N . GLY C 3 75 ? 189.460 202.827 202.828 1.00 4.88 75 GLY C N 1
ATOM 10113 C CA . GLY C 3 75 ? 189.444 203.661 201.656 1.00 4.88 75 GLY C CA 1
ATOM 10114 C C . GLY C 3 75 ? 188.044 203.917 201.138 1.00 4.88 75 GLY C C 1
ATOM 10115 O O . GLY C 3 75 ? 187.039 203.573 201.774 1.00 4.88 75 GLY C O 1
ATOM 10116 N N . THR C 3 76 ? 187.976 204.529 199.958 1.00 5.37 76 THR C N 1
ATOM 10117 C CA . THR C 3 76 ? 186.708 204.894 199.340 1.00 5.37 76 THR C CA 1
ATOM 10118 C C . THR C 3 76 ? 186.037 203.659 198.752 1.00 5.37 76 THR C C 1
ATOM 10119 O O . THR C 3 76 ? 186.714 202.723 198.316 1.00 5.37 76 THR C O 1
ATOM 10123 N N . TRP C 3 77 ? 184.706 203.666 198.738 1.00 5.25 77 TRP C N 1
ATOM 10124 C CA . TRP C 3 77 ? 183.910 202.566 198.216 1.00 5.25 77 TRP C CA 1
ATOM 10125 C C . TRP C 3 77 ? 182.883 203.107 197.231 1.00 5.25 77 TRP C C 1
ATOM 10126 O O . TRP C 3 77 ? 182.294 204.169 197.455 1.00 5.25 77 TRP C O 1
ATOM 10137 N N . THR C 3 78 ? 182.672 202.371 196.137 1.00 5.21 78 THR C N 1
ATOM 10138 C CA . THR C 3 78 ? 181.760 202.835 195.097 1.00 5.21 78 THR C CA 1
ATOM 10139 C C . THR C 3 78 ? 180.306 202.779 195.548 1.00 5.21 78 THR C C 1
ATOM 10140 O O . THR C 3 78 ? 179.478 203.556 195.057 1.00 5.21 78 THR C O 1
ATOM 10144 N N . ASN C 3 79 ? 179.978 201.865 196.465 1.00 3.93 79 ASN C N 1
ATOM 10145 C CA . ASN C 3 79 ? 178.626 201.699 196.993 1.00 3.93 79 ASN C CA 1
ATOM 10146 C C . ASN C 3 79 ? 177.624 201.372 195.893 1.00 3.93 79 ASN C C 1
ATOM 10147 O O . ASN C 3 79 ? 178.008 201.089 194.753 1.00 3.93 79 ASN C O 1
ATOM 10152 N N . HIS C 3 80 ? 176.334 201.404 196.229 1.00 3.22 80 HIS C N 1
ATOM 10153 C CA . HIS C 3 80 ? 175.281 201.098 195.269 1.00 3.22 80 HIS C CA 1
ATOM 10154 C C . HIS C 3 80 ? 173.930 201.579 195.782 1.00 3.22 80 HIS C C 1
ATOM 10155 O O . HIS C 3 80 ? 173.059 200.764 196.102 1.00 3.22 80 HIS C O 1
ATOM 10162 N N . ALA C 3 81 ? 173.754 202.903 195.863 1.00 3.26 81 ALA C N 1
ATOM 10163 C CA . ALA C 3 81 ? 172.530 203.544 196.334 1.00 3.26 81 ALA C CA 1
ATOM 10164 C C . ALA C 3 81 ? 172.169 203.065 197.735 1.00 3.26 81 ALA C C 1
ATOM 10165 O O . ALA C 3 81 ? 171.395 202.111 197.886 1.00 3.26 81 ALA C O 1
ATOM 10167 N N . PRO C 3 82 ? 172.698 203.703 198.784 1.00 3.47 82 PRO C N 1
ATOM 10168 C CA . PRO C 3 82 ? 172.368 203.262 200.148 1.00 3.47 82 PRO C CA 1
ATOM 10169 C C . PRO C 3 82 ? 170.924 203.519 200.539 1.00 3.47 82 PRO C C 1
ATOM 10170 O O . PRO C 3 82 ? 170.418 202.847 201.447 1.00 3.47 82 PRO C O 1
ATOM 10174 N N . ARG C 3 83 ? 170.244 204.464 199.892 1.00 3.03 83 ARG C N 1
ATOM 10175 C CA . ARG C 3 83 ? 168.853 204.754 200.215 1.00 3.03 83 ARG C CA 1
ATOM 10176 C C . ARG C 3 83 ? 167.936 204.285 199.093 1.00 3.03 83 ARG C C 1
ATOM 10177 O O . ARG C 3 83 ? 167.232 205.093 198.480 1.00 3.03 83 ARG C O 1
ATOM 10185 N N . ARG C 3 84 ? 167.941 202.985 198.818 1.00 3.06 84 ARG C N 1
ATOM 10186 C CA . ARG C 3 84 ? 167.131 202.399 197.766 1.00 3.06 84 ARG C CA 1
ATOM 10187 C C . ARG C 3 84 ? 165.875 201.772 198.369 1.00 3.06 84 ARG C C 1
ATOM 10188 O O . ARG C 3 84 ? 165.594 201.908 199.564 1.00 3.06 84 ARG C O 1
ATOM 10196 N N . ASN C 3 85 ? 165.106 201.075 197.535 1.00 2.91 85 ASN C N 1
ATOM 10197 C CA . ASN C 3 85 ? 163.886 200.398 197.961 1.00 2.91 85 ASN C CA 1
ATOM 10198 C C . ASN C 3 85 ? 164.2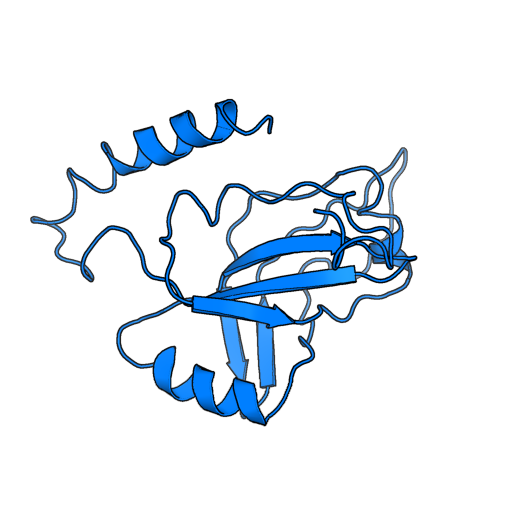17 198.940 198.254 1.00 2.91 85 ASN C C 1
ATOM 10199 O O . ASN C 3 85 ? 164.493 198.161 197.335 1.00 2.91 85 ASN C O 1
ATOM 10204 N N . ARG C 3 86 ? 164.189 198.574 199.531 1.00 2.85 86 ARG C N 1
ATOM 10205 C CA . ARG C 3 86 ? 164.486 197.208 199.944 1.00 2.85 86 ARG C CA 1
ATOM 10206 C C . ARG C 3 86 ? 163.226 196.484 200.404 1.00 2.85 86 ARG C C 1
ATOM 10207 O O . ARG C 3 86 ? 162.795 196.634 201.548 1.00 2.85 86 ARG C O 1
ATOM 10215 N N . LYS C 3 87 ? 162.638 195.700 199.507 1.00 2.89 87 LYS C N 1
ATOM 10216 C CA . LYS C 3 87 ? 161.426 194.952 199.819 1.00 2.89 87 LYS C CA 1
ATOM 10217 C C . LYS C 3 87 ? 161.639 194.031 201.016 1.00 2.89 87 LYS C C 1
ATOM 10218 O O . LYS C 3 87 ? 162.608 193.273 201.063 1.00 2.89 87 LYS C O 1
ATOM 10224 N N . LEU C 3 88 ? 160.728 194.104 201.981 1.00 2.76 88 LEU C N 1
ATOM 10225 C CA . LEU C 3 88 ? 160.815 193.278 203.179 1.00 2.76 88 LEU C CA 1
ATOM 10226 C C . LEU C 3 88 ? 159.939 192.035 203.057 1.00 2.76 88 LEU C C 1
ATOM 10227 O O . LEU C 3 88 ? 158.725 192.135 202.874 1.00 2.76 88 LEU C O 1
ATOM 10232 N N . LEU C 3 89 ? 160.562 190.866 203.158 1.00 3.08 89 LEU C N 1
ATOM 10233 C CA . LEU C 3 89 ? 159.841 189.602 203.059 1.00 3.08 89 LEU C CA 1
ATOM 10234 C C . LEU C 3 89 ? 158.953 189.377 204.278 1.00 3.08 89 LEU C C 1
ATOM 10235 O O . LEU C 3 89 ? 159.303 189.762 205.393 1.00 3.08 89 LEU C O 1
ATOM 10240 N N . LEU C 3 90 ? 157.802 188.750 204.058 1.00 2.99 90 LEU C N 1
ATOM 10241 C CA . LEU C 3 90 ? 156.862 188.471 205.137 1.00 2.99 90 LEU C CA 1
ATOM 10242 C C . LEU C 3 90 ? 155.854 187.402 204.728 1.00 2.99 90 LEU C C 1
ATOM 10243 O O . LEU C 3 90 ? 156.149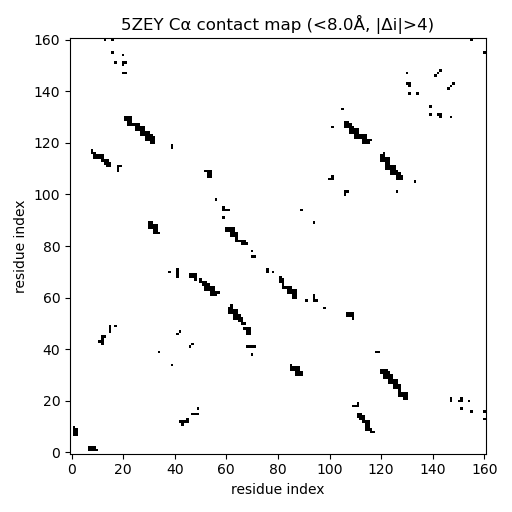 186.544 203.896 1.00 2.99 90 LEU C O 1
ATOM 10248 N N . HIS C 3 91 ? 154.665 187.460 205.319 1.00 3.34 91 HIS C N 1
ATOM 10249 C CA . HIS C 3 91 ? 153.612 186.497 205.018 1.00 3.34 91 HIS C CA 1
ATOM 10250 C C . HIS C 3 91 ? 152.271 187.193 204.815 1.00 3.34 91 HIS C C 1
ATOM 10251 O O . HIS C 3 91 ? 151.785 187.896 205.702 1.00 3.34 91 HIS C O 1
ATOM 10258 N N . ARG C 3 92 ? 151.677 186.993 203.643 1.00 3.48 92 ARG C N 1
ATOM 10259 C CA . ARG C 3 92 ? 150.391 187.601 203.322 1.00 3.48 92 ARG C CA 1
ATOM 10260 C C . ARG C 3 92 ? 149.410 187.462 204.481 1.00 3.48 92 ARG C C 1
ATOM 10261 O O . ARG C 3 92 ? 148.447 188.221 204.587 1.00 3.48 92 ARG C O 1
ATOM 10269 N N . LYS C 3 93 ? 149.662 186.486 205.349 1.00 3.63 93 LYS C N 1
ATOM 10270 C CA . LYS C 3 93 ? 148.801 186.246 206.501 1.00 3.63 93 LYS C CA 1
ATOM 10271 C C . LYS C 3 93 ? 149.009 187.308 207.576 1.00 3.63 93 LYS C C 1
ATOM 10272 O O . LYS C 3 93 ? 148.160 187.496 208.447 1.00 3.63 93 LYS C O 1
ATOM 10278 N N . GLN C 3 94 ? 150.142 187.998 207.507 1.00 3.36 94 GLN C N 1
ATOM 10279 C CA . GLN C 3 94 ? 150.463 189.042 208.473 1.00 3.36 94 GLN C CA 1
ATOM 10280 C C . GLN C 3 94 ? 150.334 190.428 207.852 1.00 3.36 94 GLN C C 1
ATOM 10281 O O . GLN C 3 94 ? 149.869 191.368 208.497 1.00 3.36 94 GLN C O 1
ATOM 10287 N N . ILE C 3 95 ? 150.747 190.548 206.594 1.00 3.17 95 ILE C N 1
ATOM 10288 C CA . ILE C 3 95 ? 150.678 191.819 205.883 1.00 3.17 95 ILE C CA 1
ATOM 10289 C C . ILE C 3 95 ? 149.261 192.384 205.898 1.00 3.17 95 ILE C C 1
ATOM 10290 O O . ILE C 3 95 ? 149.037 193.513 206.335 1.00 3.17 95 ILE C O 1
ATOM 10295 N N . ASP C 3 96 ? 148.309 191.591 205.418 1.00 3.36 96 ASP C N 1
ATOM 10296 C CA . ASP C 3 96 ? 146.912 192.010 205.375 1.00 3.36 96 ASP C CA 1
ATOM 10297 C C . ASP C 3 96 ? 146.412 192.453 206.744 1.00 3.36 96 ASP C C 1
ATOM 10298 O O . ASP C 3 96 ? 145.501 193.284 206.830 1.00 3.36 96 ASP C O 1
ATOM 10303 N N . ASN C 3 97 ? 146.989 191.916 207.818 1.00 3.31 97 ASN C N 1
ATOM 10304 C CA . ASN C 3 97 ? 146.609 192.303 209.171 1.00 3.31 97 ASN C CA 1
ATOM 10305 C C . ASN C 3 97 ? 147.351 193.538 209.665 1.00 3.31 97 ASN C C 1
ATOM 10306 O O . ASN C 3 97 ? 147.163 193.932 210.821 1.00 3.31 97 ASN C O 1
ATOM 10311 N N . LEU C 3 98 ? 148.181 194.154 208.827 1.00 2.93 98 LEU C N 1
ATOM 10312 C CA . LEU C 3 98 ? 148.940 195.338 209.204 1.00 2.93 98 LEU C CA 1
ATOM 10313 C C . LEU C 3 98 ? 148.570 196.581 208.408 1.00 2.93 98 LEU C C 1
ATOM 10314 O O . LEU C 3 98 ? 148.658 197.686 208.947 1.00 2.93 98 LEU C O 1
ATOM 10319 N N . ILE C 3 99 ? 148.156 196.432 207.148 1.00 2.99 99 ILE C N 1
ATOM 10320 C CA . ILE C 3 99 ? 147.783 197.593 206.346 1.00 2.99 99 ILE C CA 1
ATOM 10321 C C . ILE C 3 99 ? 146.530 198.251 206.909 1.00 2.99 99 ILE C C 1
ATOM 10322 O O . ILE C 3 99 ? 146.436 199.483 206.979 1.00 2.99 99 ILE C O 1
ATOM 10327 N N . GLY C 3 100 ? 145.551 197.446 207.326 1.00 3.23 100 GLY C N 1
ATOM 10328 C CA . GLY C 3 100 ? 144.329 197.992 207.889 1.00 3.23 100 GLY C CA 1
ATOM 10329 C C . GLY C 3 100 ? 144.512 198.660 209.235 1.00 3.23 100 GLY C C 1
ATOM 10330 O O . GLY C 3 100 ? 143.663 199.463 209.636 1.00 3.23 100 GLY C O 1
ATOM 10331 N N . LYS C 3 101 ? 145.598 198.350 209.941 1.00 2.87 101 LYS C N 1
ATOM 10332 C CA . LYS C 3 101 ? 145.876 198.955 211.237 1.00 2.87 101 LYS C CA 1
ATOM 10333 C C . LYS C 3 101 ? 146.832 200.135 211.158 1.00 2.87 101 LYS C C 1
ATOM 10334 O O . LYS C 3 101 ? 146.738 201.048 211.984 1.00 2.87 101 LYS C O 1
ATOM 10340 N N . ILE C 3 102 ? 147.747 200.141 210.185 1.00 3.11 102 ILE C N 1
ATOM 10341 C CA . ILE C 3 102 ? 148.689 201.246 210.061 1.00 3.11 102 ILE C CA 1
ATOM 10342 C C . ILE C 3 102 ? 148.027 202.483 209.469 1.00 3.11 102 ILE C C 1
ATOM 10343 O O . ILE C 3 102 ? 148.530 203.599 209.649 1.00 3.11 102 ILE C O 1
ATOM 10348 N N . ARG C 3 103 ? 146.903 202.320 208.776 1.00 3.55 103 ARG C N 1
ATOM 10349 C CA . ARG C 3 103 ? 146.171 203.424 208.167 1.00 3.55 103 ARG C CA 1
ATOM 10350 C C . ARG C 3 103 ? 144.884 203.724 208.931 1.00 3.55 103 ARG C C 1
ATOM 10351 O O . ARG C 3 103 ? 143.825 203.941 208.339 1.00 3.55 103 ARG C O 1
ATOM 10359 N N . ASP C 3 104 ? 144.965 203.736 210.260 1.00 4.10 104 ASP C N 1
ATOM 10360 C CA . ASP C 3 104 ? 143.801 204.004 211.094 1.00 4.10 104 ASP C CA 1
ATOM 10361 C C . ASP C 3 104 ? 144.077 205.154 212.054 1.00 4.10 104 ASP C C 1
ATOM 10362 O O . ASP C 3 104 ? 143.673 206.293 211.801 1.00 4.10 104 ASP C O 1
ATOM 10367 N N . GLY C 3 105 ? 144.763 204.866 213.157 1.00 4.77 105 GLY C N 1
ATOM 10368 C CA . GLY C 3 105 ? 145.081 205.885 214.136 1.00 4.77 105 GLY C CA 1
ATOM 10369 C C . GLY C 3 105 ? 146.456 206.491 213.946 1.00 4.77 105 GLY C C 1
ATOM 10370 O O . GLY C 3 105 ? 147.126 206.837 214.924 1.00 4.77 105 GLY C O 1
ATOM 10371 N N . ASN C 3 106 ? 146.883 206.620 212.687 1.00 3.90 106 ASN C N 1
ATOM 10372 C CA . ASN C 3 106 ? 148.184 207.183 212.340 1.00 3.90 106 ASN C CA 1
ATOM 10373 C C . ASN C 3 106 ? 149.317 206.436 213.032 1.00 3.90 106 ASN C C 1
ATOM 10374 O O . ASN C 3 106 ? 149.917 206.947 213.983 1.00 3.90 106 ASN C O 1
ATOM 10379 N N . LEU C 3 107 ? 149.617 205.228 212.561 1.00 2.91 107 LEU C N 1
ATOM 10380 C CA . LEU C 3 107 ? 150.663 204.399 213.135 1.00 2.91 107 LEU C CA 1
ATOM 10381 C C . LEU C 3 107 ? 151.852 204.331 212.187 1.00 2.91 107 LEU C C 1
ATOM 10382 O O . LEU C 3 107 ? 151.738 204.607 210.989 1.00 2.91 107 LEU C O 1
ATOM 10387 N N . THR C 3 108 ? 153.001 203.959 212.739 1.00 2.58 108 THR C N 1
ATOM 10388 C CA . THR C 3 108 ? 154.246 203.848 211.993 1.00 2.58 108 THR C CA 1
ATOM 10389 C C . THR C 3 108 ? 154.734 202.400 212.030 1.00 2.58 108 THR C C 1
ATOM 10390 O O . THR C 3 108 ? 154.025 201.491 212.471 1.00 2.58 108 THR C O 1
ATOM 10394 N N . LEU C 3 109 ? 155.966 202.191 211.562 1.00 2.29 109 LEU C N 1
ATOM 10395 C CA . LEU C 3 109 ? 156.566 200.858 211.535 1.00 2.29 109 LEU C CA 1
ATOM 10396 C C . LEU C 3 109 ? 158.080 201.036 211.616 1.00 2.29 109 LEU C C 1
ATOM 10397 O O . LEU C 3 109 ? 158.733 201.282 210.597 1.00 2.29 109 LEU C O 1
ATOM 10402 N N . VAL C 3 110 ? 158.623 200.911 212.822 1.00 2.26 110 VAL C N 1
ATOM 10403 C CA . VAL C 3 110 ? 160.056 201.079 213.050 1.00 2.26 110 VAL C CA 1
ATOM 10404 C C . VAL C 3 110 ? 160.659 199.737 213.449 1.00 2.26 110 VAL C C 1
ATOM 10405 O O . VAL C 3 110 ? 159.983 198.921 214.093 1.00 2.26 110 VAL C O 1
ATOM 10409 N N . PRO C 3 111 ? 161.907 199.457 213.085 1.00 2.17 111 PRO C N 1
ATOM 10410 C CA . PRO C 3 111 ? 162.520 198.181 213.461 1.00 2.17 111 PRO C CA 1
ATOM 10411 C C . PRO C 3 111 ? 162.970 198.175 214.915 1.00 2.17 111 PRO C C 1
ATOM 10412 O O . PRO C 3 111 ? 163.135 199.215 215.555 1.00 2.17 111 PRO C O 1
ATOM 10416 N N . LEU C 3 112 ? 163.168 196.956 215.434 1.00 2.45 112 LEU C N 1
ATOM 10417 C CA . LEU C 3 112 ? 163.620 196.766 216.802 1.00 2.45 112 LEU C CA 1
ATOM 10418 C C . LEU C 3 112 ? 165.042 196.232 216.746 1.00 2.45 112 LEU C C 1
ATOM 10419 O O . LEU C 3 112 ? 165.980 197.008 216.485 1.00 2.45 112 LEU C O 1
ATOM 10424 N N . SER C 3 113 ? 165.268 194.943 216.975 1.00 2.40 113 SER C N 1
ATOM 10425 C CA . SER C 3 113 ? 166.609 194.379 216.974 1.00 2.40 113 SER C CA 1
ATOM 10426 C C . SER C 3 113 ? 166.993 193.892 215.583 1.00 2.40 113 SER C C 1
ATOM 10427 O O . SER C 3 113 ? 166.143 193.474 214.790 1.00 2.40 113 SER C O 1
ATOM 10430 N N . ILE C 3 114 ? 168.292 193.948 215.294 1.00 2.26 114 ILE C N 1
ATOM 10431 C CA . ILE C 3 114 ? 168.830 193.453 214.032 1.00 2.26 114 ILE C CA 1
ATOM 10432 C C . ILE C 3 114 ? 169.539 192.130 214.289 1.00 2.26 114 ILE C C 1
ATOM 10433 O O . ILE C 3 114 ? 170.725 192.104 214.637 1.00 2.26 114 ILE C O 1
ATOM 10438 N N . TYR C 3 115 ? 168.814 191.026 214.127 1.00 2.50 115 TYR C N 1
ATOM 10439 C CA . TYR C 3 115 ? 169.355 189.698 214.394 1.00 2.50 115 TYR C CA 1
ATOM 10440 C C . TYR C 3 115 ? 170.183 189.245 213.198 1.00 2.50 115 TYR C C 1
ATOM 10441 O O . TYR C 3 115 ? 169.640 188.984 212.119 1.00 2.50 115 TYR C O 1
ATOM 10450 N N . PHE C 3 116 ? 171.497 189.149 213.389 1.00 2.60 116 PHE C N 1
ATOM 10451 C CA . PHE C 3 116 ? 172.419 188.706 212.347 1.00 2.60 116 PHE C CA 1
ATOM 10452 C C . PHE C 3 116 ? 172.768 187.248 212.621 1.00 2.60 116 PHE C C 1
ATOM 10453 O O . PHE C 3 116 ? 173.564 186.946 213.514 1.00 2.60 116 PHE C O 1
ATOM 10461 N N . THR C 3 117 ? 172.167 186.344 211.849 1.00 3.28 117 THR C N 1
ATOM 10462 C CA . THR C 3 117 ? 172.412 184.916 212.013 1.00 3.28 117 THR C CA 1
ATOM 10463 C C . THR C 3 117 ? 173.661 184.488 211.253 1.00 3.28 117 THR C C 1
ATOM 10464 O O . THR C 3 117 ? 174.562 185.300 211.021 1.00 3.28 117 THR C O 1
ATOM 10468 N N . ASP C 3 118 ? 173.712 183.217 210.868 1.00 3.55 118 ASP C N 1
ATOM 10469 C CA . ASP C 3 118 ? 174.853 182.684 210.134 1.00 3.55 118 ASP C CA 1
ATOM 10470 C C . ASP C 3 118 ? 174.955 183.308 208.746 1.00 3.55 118 ASP C C 1
ATOM 10471 O O . ASP C 3 118 ? 174.521 182.718 207.756 1.00 3.55 118 ASP C O 1
ATOM 10476 N N . GLY C 3 119 ? 175.531 184.504 208.681 1.00 3.31 119 GLY C N 1
ATOM 10477 C CA . GLY C 3 119 ? 175.690 185.206 207.421 1.00 3.31 119 GLY C CA 1
ATOM 10478 C C . GLY C 3 119 ? 174.474 186.039 207.065 1.00 3.31 119 GLY C C 1
ATOM 10479 O O . GLY C 3 119 ? 174.597 187.206 206.692 1.00 3.31 119 GLY C O 1
ATOM 10480 N N . LYS C 3 120 ? 173.295 185.437 207.181 1.00 2.75 120 LYS C N 1
ATOM 10481 C CA . LYS C 3 120 ? 172.049 186.126 206.870 1.00 2.75 120 LYS C CA 1
ATOM 10482 C C . LYS C 3 120 ? 171.661 187.093 207.984 1.00 2.75 120 LYS C C 1
ATOM 10483 O O . LYS C 3 120 ? 172.355 187.200 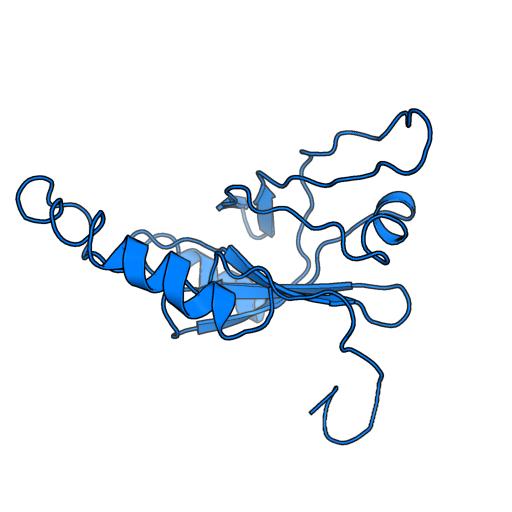208.995 1.00 2.75 120 LYS C O 1
ATOM 10489 N N . VAL C 3 121 ? 170.549 187.794 207.792 1.00 2.27 121 VAL C N 1
ATOM 10490 C CA . VAL C 3 121 ? 170.067 188.753 208.779 1.00 2.27 121 VAL C CA 1
ATOM 10491 C C . VAL C 3 121 ? 168.567 188.601 209.010 1.00 2.27 121 VAL C C 1
ATOM 10492 O O . VAL C 3 121 ? 167.889 187.869 208.289 1.00 2.27 121 VAL C O 1
ATOM 10496 N N . LYS C 3 122 ? 168.056 189.298 210.020 1.00 2.21 122 LYS C N 1
ATOM 10497 C CA . LYS C 3 122 ? 166.636 189.242 210.347 1.00 2.21 122 LYS C CA 1
ATOM 10498 C C . LYS C 3 122 ? 166.199 190.485 211.115 1.00 2.21 122 LYS C C 1
ATOM 10499 O O . LYS C 3 122 ? 166.586 190.683 212.267 1.00 2.21 122 LYS C O 1
ATOM 10505 N N . VAL C 3 123 ? 165.390 191.319 210.470 1.00 2.13 123 VAL C N 1
ATOM 10506 C CA . VAL C 3 123 ? 164.899 192.543 211.090 1.00 2.13 123 VAL C CA 1
ATOM 10507 C C . VAL C 3 123 ? 163.661 192.229 211.921 1.00 2.13 123 VAL C C 1
ATOM 10508 O O . VAL C 3 123 ? 162.897 191.304 211.621 1.00 2.13 123 VAL C O 1
ATOM 10512 N N . GLU C 3 124 ? 163.468 192.996 212.991 1.00 2.41 124 GLU C N 1
ATOM 10513 C CA . GLU C 3 124 ? 162.353 192.812 213.916 1.00 2.41 124 GLU C CA 1
ATOM 10514 C C . GLU C 3 124 ? 161.489 194.067 213.887 1.00 2.41 124 GLU C C 1
ATOM 10515 O O . GLU C 3 124 ? 161.890 195.116 214.403 1.00 2.41 124 GLU C O 1
ATOM 10521 N N . LEU C 3 125 ? 160.308 193.958 213.289 1.00 2.04 125 LEU C N 1
ATOM 10522 C CA . LEU C 3 125 ? 159.389 195.079 213.177 1.00 2.04 125 LEU C CA 1
ATOM 10523 C C . LEU C 3 125 ? 158.504 195.178 214.418 1.00 2.04 125 LEU C C 1
ATOM 10524 O O . LEU C 3 125 ? 158.465 194.282 215.264 1.00 2.04 125 LEU C O 1
ATOM 10529 N N . ALA C 3 126 ? 157.782 196.293 214.516 1.00 2.23 126 ALA C N 1
ATOM 10530 C CA . ALA C 3 126 ? 156.889 196.532 215.640 1.00 2.23 126 ALA C CA 1
ATOM 10531 C C . ALA C 3 126 ? 155.851 197.570 215.239 1.00 2.23 126 ALA C C 1
ATOM 10532 O O . ALA C 3 126 ? 156.145 198.481 214.461 1.00 2.23 126 ALA C O 1
ATOM 10534 N N . LEU C 3 127 ? 154.644 197.427 215.780 1.00 2.35 127 LEU C N 1
ATOM 10535 C CA . LEU C 3 127 ? 153.541 198.352 215.532 1.00 2.35 127 LEU C CA 1
ATOM 10536 C C . LEU C 3 127 ? 153.229 199.067 216.843 1.00 2.35 127 LEU C C 1
ATOM 10537 O O . LEU C 3 127 ? 152.487 198.549 217.683 1.00 2.35 127 LEU C O 1
ATOM 10542 N N . ALA C 3 128 ? 153.798 200.260 217.016 1.00 2.59 128 ALA C N 1
ATOM 10543 C CA . ALA C 3 128 ? 153.596 201.029 218.237 1.00 2.59 128 ALA C CA 1
ATOM 10544 C C . ALA C 3 128 ? 153.114 202.439 217.925 1.00 2.59 128 ALA C C 1
ATOM 10545 O O . ALA C 3 128 ? 152.785 202.750 216.776 1.00 2.59 128 ALA C O 1
ATOM 10547 N N . ARG C 3 129 ? 153.067 203.297 218.941 1.00 3.32 129 ARG C N 1
ATOM 10548 C CA . ARG C 3 129 ? 152.621 204.671 218.769 1.00 3.32 129 ARG C CA 1
ATOM 10549 C C . ARG C 3 129 ? 153.418 205.572 219.703 1.00 3.32 129 ARG C C 1
ATOM 10550 O O . ARG C 3 129 ? 154.025 205.115 220.676 1.00 3.32 129 ARG C O 1
ATOM 10558 N N . GLY C 3 130 ? 153.410 206.865 219.393 1.00 3.90 130 GLY C N 1
ATOM 10559 C CA . 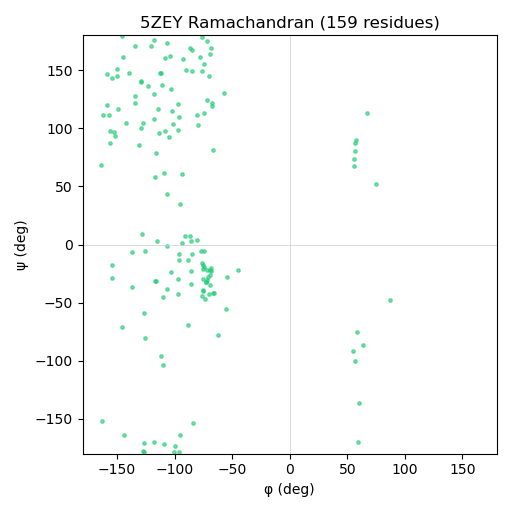GLY C 3 130 ? 154.167 207.828 220.164 1.00 3.90 130 GLY C CA 1
ATOM 10560 C C . GLY C 3 130 ? 153.615 208.027 221.563 1.00 3.90 130 GLY C C 1
ATOM 10561 O O . GLY C 3 130 ? 152.526 207.576 221.919 1.00 3.90 130 GLY C O 1
ATOM 10562 N N . LYS C 3 131 ? 154.401 208.733 222.379 1.00 3.83 131 LYS C N 1
ATOM 10563 C CA . LYS C 3 131 ? 154.011 208.983 223.761 1.00 3.83 131 LYS C CA 1
ATOM 10564 C C . LYS C 3 131 ? 152.820 209.926 223.870 1.00 3.83 131 LYS C C 1
ATOM 10565 O O . LYS C 3 131 ? 152.086 209.864 224.861 1.00 3.83 131 LYS C O 1
ATOM 10571 N N . GLN C 3 132 ? 152.616 210.793 222.884 1.00 4.29 132 GLN C N 1
ATOM 10572 C CA . GLN C 3 132 ? 151.519 211.747 222.889 1.00 4.29 132 GLN C CA 1
ATOM 10573 C C . GLN C 3 132 ? 150.304 211.173 222.168 1.00 4.29 132 GLN C C 1
ATOM 10574 O O . GLN C 3 132 ? 150.405 210.233 221.375 1.00 4.29 132 GLN C O 1
ATOM 10580 N N . ALA C 3 133 ? 149.143 211.754 222.460 1.00 5.05 133 ALA C N 1
ATOM 10581 C CA . ALA C 3 133 ? 147.878 211.324 221.867 1.00 5.05 133 ALA C CA 1
ATOM 10582 C C . ALA C 3 133 ? 147.568 212.239 220.689 1.00 5.05 133 ALA C C 1
ATOM 10583 O O . ALA C 3 133 ? 147.051 213.346 220.866 1.00 5.05 133 ALA C O 1
ATOM 10585 N N . HIS C 3 134 ? 147.885 211.772 219.486 1.00 5.38 134 HIS C N 1
ATOM 10586 C CA . HIS C 3 134 ? 147.665 212.513 218.231 1.00 5.38 134 HIS C CA 1
ATOM 10587 C C . HIS C 3 134 ? 148.463 213.818 218.324 1.00 5.38 134 HIS C C 1
ATOM 10588 O O . HIS C 3 134 ? 149.617 213.803 218.779 1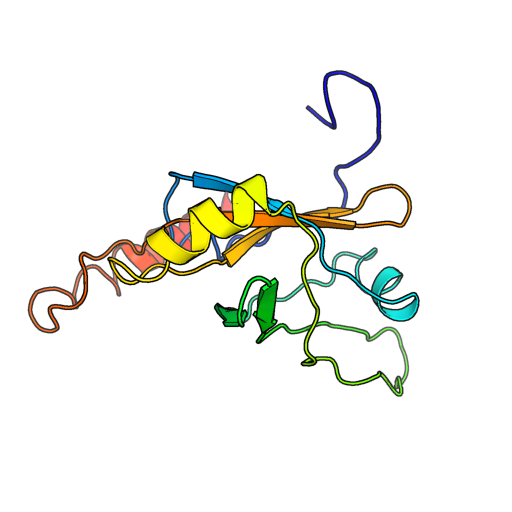.00 5.38 134 HIS C O 1
ATOM 10595 N N . ASP C 3 135 ? 147.892 214.949 217.914 1.00 5.11 135 ASP C N 1
ATOM 10596 C CA . ASP C 3 135 ? 148.563 216.240 217.960 1.00 5.11 135 ASP C CA 1
ATOM 10597 C C . ASP C 3 135 ? 147.603 217.277 218.521 1.00 5.11 135 ASP C C 1
ATOM 10598 O O . ASP C 3 135 ? 146.478 217.417 218.031 1.00 5.11 135 ASP C O 1
ATOM 10603 N N . LYS C 3 136 ? 148.049 218.000 219.550 1.00 5.77 136 LYS C N 1
ATOM 10604 C CA . LYS C 3 136 ? 147.239 219.035 220.174 1.00 5.77 136 LYS C CA 1
ATOM 10605 C C . LYS C 3 136 ? 147.936 220.386 220.240 1.00 5.77 136 LYS C C 1
ATOM 10606 O O . LYS C 3 136 ? 147.305 221.366 220.652 1.00 5.77 136 LYS C O 1
ATOM 10612 N N . ARG C 3 137 ? 149.211 220.464 219.854 1.00 5.53 137 ARG C N 1
ATOM 10613 C CA . ARG C 3 137 ? 149.975 221.708 219.832 1.00 5.53 137 ARG C CA 1
ATOM 10614 C C . ARG C 3 137 ? 150.032 222.361 221.208 1.00 5.53 137 ARG C C 1
ATOM 10615 O O . ARG C 3 137 ? 151.066 222.307 221.881 1.00 5.53 137 ARG C O 1
ATOM 10623 N N . GLN C 3 138 ? 148.929 222.980 221.634 1.00 5.15 138 GLN C N 1
ATOM 10624 C CA . GLN C 3 138 ? 148.921 223.663 222.925 1.00 5.15 138 GLN C CA 1
ATOM 10625 C C . GLN C 3 138 ? 148.980 222.666 224.076 1.00 5.15 138 GLN C C 1
ATOM 10626 O O . GLN C 3 138 ? 149.715 222.867 225.050 1.00 5.15 138 GLN C O 1
ATOM 10632 N N . ASP C 3 139 ? 148.216 221.579 223.980 1.00 4.85 139 ASP C N 1
ATOM 10633 C CA . ASP C 3 139 ? 148.181 220.570 225.031 1.00 4.85 139 ASP C CA 1
ATOM 10634 C C . ASP C 3 139 ? 149.294 219.537 224.907 1.00 4.85 139 ASP C C 1
ATOM 10635 O O . ASP C 3 139 ? 149.462 218.722 225.821 1.00 4.85 139 ASP C O 1
ATOM 10640 N N . LEU C 3 140 ? 150.052 219.545 223.807 1.00 5.12 140 LEU C N 1
ATOM 10641 C CA . LEU C 3 140 ? 151.156 218.608 223.585 1.00 5.12 140 LEU C CA 1
ATOM 10642 C C . LEU C 3 140 ? 152.376 219.420 223.154 1.00 5.12 140 LEU C C 1
ATOM 10643 O O . LEU C 3 140 ? 152.639 219.584 221.960 1.00 5.12 140 LEU C O 1
ATOM 10648 N N . ALA C 3 141 ? 153.121 219.930 224.135 1.00 4.89 141 ALA C N 1
ATOM 10649 C CA . ALA C 3 141 ? 154.319 220.712 223.853 1.00 4.89 141 ALA C CA 1
ATOM 10650 C C . ALA C 3 141 ? 155.301 220.647 225.016 1.00 4.89 141 ALA C C 1
ATOM 10651 O O . ALA C 3 141 ? 156.515 220.762 224.818 1.00 4.89 141 ALA C O 1
ATOM 10653 N N . ARG C 3 142 ? 154.784 220.468 226.231 1.00 4.78 142 ARG C N 1
ATOM 10654 C CA . ARG C 3 142 ? 155.609 220.415 227.429 1.00 4.78 142 ARG C CA 1
ATOM 10655 C C . ARG C 3 142 ? 155.951 218.997 227.864 1.00 4.78 142 ARG C C 1
ATOM 10656 O O . ARG C 3 142 ? 156.8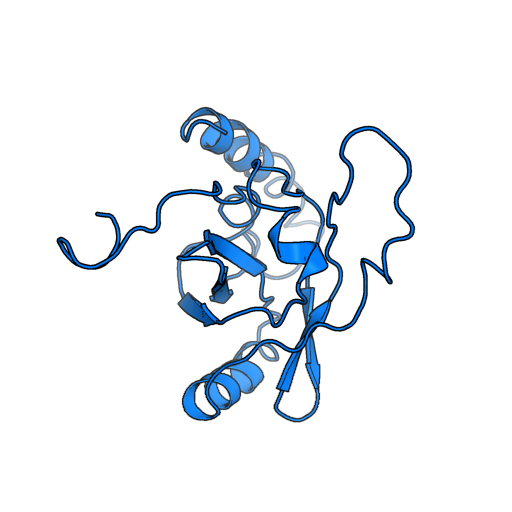38 218.823 228.707 1.00 4.78 142 ARG C O 1
ATOM 10664 N N . ARG C 3 143 ? 155.278 217.985 227.318 1.00 4.55 143 ARG C N 1
ATOM 10665 C CA . ARG C 3 143 ? 155.540 216.600 227.685 1.00 4.55 143 ARG C CA 1
ATOM 10666 C C . ARG C 3 143 ? 156.350 215.843 226.644 1.00 4.55 143 ARG C C 1
ATOM 10667 O O . ARG C 3 143 ? 157.001 214.851 226.986 1.00 4.55 143 ARG C O 1
ATOM 10675 N N . ASP C 3 144 ? 156.326 216.282 225.387 1.00 4.44 144 ASP C N 1
ATOM 10676 C CA . ASP C 3 144 ? 157.081 215.626 224.328 1.00 4.44 144 ASP C CA 1
ATOM 10677 C C . ASP C 3 144 ? 158.501 216.158 224.188 1.00 4.44 144 ASP C C 1
ATOM 10678 O O . ASP C 3 144 ? 159.316 215.530 223.503 1.00 4.44 144 ASP C O 1
ATOM 10683 N N . ALA C 3 145 ? 158.817 217.290 224.815 1.00 4.54 145 ALA C N 1
ATOM 10684 C CA . ALA C 3 145 ? 160.150 217.870 224.750 1.00 4.54 145 ALA C CA 1
ATOM 10685 C C . ALA C 3 145 ? 160.860 217.897 226.095 1.00 4.54 145 ALA C C 1
ATOM 10686 O O . ALA C 3 145 ? 161.977 218.421 226.178 1.00 4.54 145 ALA C O 1
ATOM 10688 N N . GLN C 3 146 ? 160.250 217.353 227.148 1.00 4.62 146 GLN C N 1
ATOM 10689 C CA . GLN C 3 146 ? 160.872 217.339 228.467 1.00 4.62 146 GLN C CA 1
ATOM 10690 C C . GLN C 3 146 ? 160.903 215.925 229.033 1.00 4.62 146 GLN C C 1
ATOM 10691 O O . GLN C 3 146 ? 161.977 215.395 229.337 1.00 4.62 146 GLN C O 1
ATOM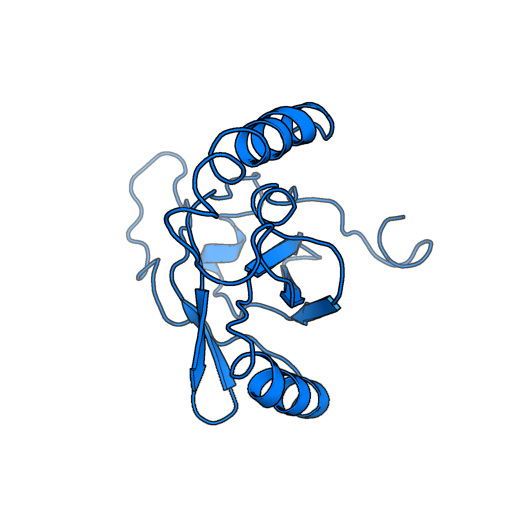 10697 N N . ARG C 3 147 ? 159.729 215.307 229.177 1.00 4.56 147 ARG C N 1
ATOM 10698 C CA . ARG C 3 147 ? 159.661 213.952 229.710 1.00 4.56 147 ARG C CA 1
ATOM 10699 C C . ARG C 3 147 ? 160.160 212.916 228.711 1.00 4.56 147 ARG C C 1
ATOM 10700 O O . ARG C 3 147 ? 160.725 211.894 229.116 1.00 4.56 147 ARG C O 1
ATOM 10708 N N . GLU C 3 148 ? 159.963 213.157 227.413 1.00 4.52 148 GLU C N 1
ATOM 10709 C CA . GLU C 3 148 ? 160.428 212.217 226.400 1.00 4.52 148 GLU C CA 1
ATOM 10710 C C . GLU C 3 148 ? 161.944 212.240 226.254 1.00 4.52 148 GLU C C 1
ATOM 10711 O O . GLU C 3 148 ? 162.547 211.214 225.919 1.00 4.52 148 GLU C O 1
ATOM 10717 N N . VAL C 3 149 ? 162.574 213.390 226.498 1.00 4.36 149 VAL C N 1
ATOM 10718 C CA . VAL C 3 149 ? 164.027 213.478 226.393 1.00 4.36 149 VAL C CA 1
ATOM 10719 C C . VAL C 3 149 ? 164.692 212.693 227.517 1.00 4.36 149 VAL C C 1
ATOM 10720 O O . VAL C 3 149 ? 165.753 212.086 227.327 1.00 4.36 149 VAL C O 1
ATOM 10724 N N . ILE C 3 150 ? 164.076 212.682 228.701 1.00 5.04 150 ILE C N 1
ATOM 10725 C CA . ILE C 3 150 ? 164.637 211.943 229.827 1.00 5.04 150 ILE C CA 1
ATOM 10726 C C . ILE C 3 150 ? 164.614 210.445 229.548 1.00 5.04 150 ILE C C 1
ATOM 10727 O O . ILE C 3 150 ? 165.580 209.730 229.840 1.00 5.04 150 ILE C O 1
ATOM 10732 N N . ARG C 3 151 ? 163.517 209.946 228.974 1.00 5.48 151 ARG C N 1
ATOM 10733 C CA . ARG C 3 151 ? 163.427 208.530 228.641 1.00 5.48 151 ARG C CA 1
ATOM 10734 C C . ARG C 3 151 ? 164.363 208.140 227.505 1.00 5.48 151 ARG C C 1
ATOM 10735 O O . ARG C 3 151 ? 164.709 206.960 227.382 1.00 5.48 151 ARG C O 1
ATOM 10743 N N . GLU C 3 152 ? 164.778 209.098 226.677 1.00 5.68 152 GLU C N 1
ATOM 10744 C CA . GLU C 3 152 ? 165.681 208.810 225.570 1.00 5.68 152 GLU C CA 1
ATOM 10745 C C . GLU C 3 152 ? 167.145 208.843 225.982 1.00 5.68 152 GLU C C 1
ATOM 10746 O O . GLU C 3 152 ? 167.948 208.068 225.448 1.00 5.68 152 GLU C O 1
ATOM 10752 N N . LEU C 3 153 ? 167.512 209.716 226.920 1.00 6.87 153 LEU C N 1
ATOM 10753 C CA . LEU C 3 153 ? 168.885 209.820 227.393 1.00 6.87 153 LEU C CA 1
ATOM 10754 C C . LEU C 3 153 ? 169.141 209.027 228.667 1.00 6.87 153 LEU C C 1
ATOM 10755 O O . LEU C 3 153 ? 170.299 208.916 229.085 1.00 6.87 153 LEU C O 1
ATOM 10760 N N . GLY C 3 154 ? 168.102 208.478 229.290 1.00 7.75 154 GLY C N 1
ATOM 10761 C CA . GLY C 3 154 ? 168.269 207.712 230.509 1.00 7.75 154 GLY C CA 1
ATOM 10762 C C . GLY C 3 154 ? 168.329 206.218 230.269 1.00 7.75 154 GLY C C 1
ATOM 10763 O O . GLY C 3 154 ? 169.157 205.520 230.861 1.00 7.75 154 GLY C O 1
ATOM 10764 N N . ARG C 3 155 ? 167.454 205.714 229.398 1.00 8.48 155 ARG C N 1
ATOM 10765 C CA . ARG C 3 155 ? 167.417 204.291 229.089 1.00 8.48 155 ARG C CA 1
ATOM 10766 C C . ARG C 3 155 ? 168.539 203.852 228.158 1.00 8.48 155 ARG C C 1
ATOM 10767 O O . ARG C 3 155 ? 168.801 202.649 228.057 1.00 8.48 155 ARG C O 1
ATOM 10775 N N . ARG C 3 156 ? 169.204 204.789 227.480 1.00 9.25 156 ARG C N 1
ATOM 10776 C CA . ARG C 3 156 ? 170.295 204.425 226.582 1.00 9.25 156 ARG C CA 1
ATOM 10777 C C . ARG C 3 156 ? 171.554 204.048 227.354 1.00 9.25 156 ARG C C 1
ATOM 10778 O O . ARG C 3 156 ? 172.257 203.104 226.976 1.00 9.25 156 ARG C O 1
ATOM 10786 N N . ALA C 3 157 ? 171.855 204.770 228.435 1.00 10.27 157 ALA C N 1
ATOM 10787 C CA . ALA C 3 157 ? 173.042 204.466 229.224 1.00 10.27 157 ALA C CA 1
ATOM 10788 C C . ALA C 3 157 ? 172.861 203.230 230.094 1.00 10.27 157 ALA C C 1
ATOM 10789 O O . ALA C 3 157 ? 173.856 202.660 230.554 1.00 10.27 157 ALA C O 1
ATOM 10791 N N . LYS C 3 158 ? 171.619 202.802 230.328 1.00 11.43 158 LYS C N 1
ATOM 10792 C CA . LYS C 3 158 ? 171.387 201.621 231.153 1.00 11.43 158 LYS C CA 1
ATOM 10793 C C . LYS C 3 158 ? 171.704 200.345 230.383 1.00 11.43 158 LYS C C 1
ATOM 10794 O O . LYS C 3 158 ? 172.352 199.433 230.910 1.00 11.43 158 LYS C O 1
ATOM 10800 N N . GLY C 3 159 ? 171.258 200.264 229.133 1.00 12.43 159 GLY C N 1
ATOM 10801 C CA . GLY C 3 159 ? 171.508 199.094 228.315 1.00 12.43 159 GLY C CA 1
ATOM 10802 C C . GLY C 3 159 ? 172.742 199.225 227.448 1.00 12.43 159 GLY C C 1
ATOM 10803 O O . GLY C 3 159 ? 172.648 199.168 226.218 1.00 12.43 159 GLY C O 1
ATOM 10804 N N . LYS C 3 160 ? 173.903 199.401 228.084 1.00 13.96 160 LYS C N 1
ATOM 10805 C CA . LYS C 3 160 ? 175.180 199.544 227.391 1.00 13.96 160 LYS C CA 1
ATOM 10806 C C . LYS C 3 160 ? 175.142 200.694 226.392 1.00 13.96 160 LYS C C 1
ATOM 10807 O O . LYS C 3 160 ? 175.276 201.861 226.773 1.00 13.96 160 LYS C O 1
ATOM 10813 N N . ILE C 3 161 ? 174.959 200.374 225.115 1.00 15.46 161 ILE C N 1
ATOM 10814 C CA . ILE C 3 161 ? 174.911 201.389 224.070 1.00 15.46 161 ILE C CA 1
ATOM 10815 C C . ILE C 3 161 ? 173.560 202.097 224.077 1.00 15.46 161 ILE C C 1
ATOM 10816 O O . ILE C 3 161 ? 172.550 201.521 224.480 1.00 15.46 161 ILE C O 1
#

InterPro domains:
  IPR000037 SsrA-binding protein [MF_00023] (1-159)
  IPR000037 SsrA-binding protein [PF01668] (13-153)
  IPR000037 SsrA-binding protein [PTHR30308] (5-154)
  IPR000037 SsrA-binding protein [TIGR00086] (13-153)
  IPR000037 SsrA-binding protein [cd09294] (16-131)
  IPR020081 SsrA-binding protein, conserved site [PS01317] (31-43)
  IPR023620 Small protein B [G3DSA:2.40.280.10] (5-133)
  IPR023620 Small protein B [SSF74982] (8-136)

Nearest PDB structures (foldseek):
  5zey-assembly1_C  TM=1.006E+00  e=7.643E-31  Mycolicibacterium smegmatis MC2 155
  7ljp-assembly2_B  TM=8.830E-01  e=1.767E-12  Thermotoga maritima MSB8
  7ljp-assembly3_C  TM=7.716E-01  e=1.336E-12  Thermotoga maritima MSB8
  4v8q-assembly1_B2  TM=7.492E-01  e=2.316E-11  Thermus thermophilus HB8
  1zc8-assembly1_K  TM=7.648E-01  e=2.713E-10  Thermus thermophilus

Sequence (161 aa):
MTKKSASSNNKVVATNRKARHNYTILDTYEAGIVLMGTEVKSLREGQASLADAFATVDDGEIWLRNVHIAEYHHGTWTNHAPRRNRKLLLHRKQIDNLIGKIRDGNLTLVPLSIYFTDGKVKVELALARGKQAHDKRQDLARRDAQREVIRELGRRAKGKI

Secondary structure (DSSP, 8-state):
--STTTT-----S---TTHHHHS-SS-----EE---STTTTTSSS--------B--EETTEEB-B-------SSS------TT---BEE--HHHHHHHHHHHTTTT---EEEEEEE-SS-EEEEEE----SSSS--TTSSSSSTTTHHHHHHHHHHHHS--

Radius of gyration: 17.22 Å; Cα contacts (8 Å, |Δi|>4): 232; chains: 1; bounding box: 46×48×36 Å

Solvent-accessible surface area: 11572 Å² total; per-residue (Å²): 230,44,59,159,94,98,65,68,124,8,158,78,24,60,22,34,52,64,8,75,1,46,40,53,149,144,30,72,62,108,11,7,45,71,41,119,64,56,20,39,49,0,34,122,101,57,62,61,32,114,50,91,28,107,21,34,46,52,150,8,85,4,61,9,97,40,46,109,21,38,15,138,101,173,44,140,132,135,54,140,60,57,170,102,77,16,59,1,86,47,104,156,150,73,12,69,84,5,32,59,112,22,191,121,50,117,46,55,4,19,35,19,8,44,73,22,39,106,37,131,30,53,6,24,2,7,10,3,147,26,92,68,65,138,116,100,195,147,92,20,54,190,132,53,64,100,150,30,68,109,133,48,97,42,102,98,84,187,24,191,103

B-factor: mean 58.56, std 57.11, range [1.98, 223.58]

Foldseek 3Di:
DAPPPDDFGWDAAWKACLCVQFWDDDWKAKWFWDDDLQLLVQPRVRFADDDDWWWDDDPQWIWIFDGDTDSDDPDDDPDDPRGDTTTIDDDSVVSVVVVVVCPDQPWTKDWTGWTCGDSGIMTMITITDGPDRRDDPVVPDVCCPPVSVCSSVPVVVVVPD